Protein AF-A0A813DT24-F1 (afdb_monomer)

pLDDT: mean 95.37, std 4.0, range [68.19, 98.31]

Structure (mmCIF, N/CA/C/O backbone):
data_AF-A0A813DT24-F1
#
_entry.id   AF-A0A813DT24-F1
#
loop_
_atom_site.group_PDB
_atom_site.id
_atom_site.type_symbol
_atom_site.label_atom_id
_atom_site.label_alt_id
_atom_site.label_comp_id
_atom_site.label_asym_id
_atom_site.label_entity_id
_atom_site.label_seq_id
_atom_site.pdbx_PDB_ins_code
_atom_site.Cartn_x
_atom_site.Cartn_y
_atom_site.Cartn_z
_atom_site.occupancy
_atom_site.B_iso_or_equiv
_atom_site.auth_seq_id
_atom_site.auth_comp_id
_atom_site.auth_asym_id
_atom_site.auth_atom_id
_atom_site.pdbx_PDB_model_num
ATOM 1 N N . ALA A 1 1 ? -15.689 -8.559 5.800 1.00 68.19 1 ALA A N 1
ATOM 2 C CA . ALA A 1 1 ? -14.364 -8.886 5.230 1.00 68.19 1 ALA A CA 1
ATOM 3 C C . ALA A 1 1 ? -13.296 -8.341 6.172 1.00 68.19 1 ALA A C 1
ATOM 5 O O . ALA A 1 1 ? -13.531 -7.288 6.746 1.00 68.19 1 ALA A O 1
ATOM 6 N N . ASN A 1 2 ? -12.172 -9.035 6.365 1.00 93.19 2 ASN A N 1
ATOM 7 C CA . ASN A 1 2 ? -11.096 -8.625 7.286 1.00 93.19 2 ASN A CA 1
ATOM 8 C C . ASN A 1 2 ? -10.192 -7.505 6.728 1.00 93.19 2 ASN A C 1
ATOM 10 O O . ASN A 1 2 ? -9.222 -7.136 7.377 1.00 93.19 2 ASN A O 1
ATOM 14 N N . GLY A 1 3 ? -10.475 -6.984 5.530 1.00 96.31 3 GLY A N 1
ATOM 15 C CA . GLY A 1 3 ? -9.643 -5.974 4.874 1.00 96.31 3 GLY A CA 1
ATOM 16 C C . GLY A 1 3 ? -8.376 -6.543 4.227 1.00 96.31 3 GLY A C 1
ATOM 17 O O . GLY A 1 3 ? -7.367 -5.848 4.187 1.00 96.31 3 GLY A O 1
ATOM 18 N N . SER A 1 4 ? -8.392 -7.801 3.770 1.00 97.38 4 SER A N 1
ATOM 19 C CA . SER A 1 4 ? -7.306 -8.379 2.969 1.00 97.38 4 SER A CA 1
ATOM 20 C C . SER A 1 4 ? -7.302 -7.839 1.536 1.00 97.38 4 SER A C 1
ATOM 22 O O . SER A 1 4 ? -8.372 -7.708 0.933 1.00 97.38 4 SER A O 1
ATOM 24 N N . VAL A 1 5 ? -6.122 -7.642 0.949 1.00 97.56 5 VAL A N 1
ATOM 25 C CA . VAL A 1 5 ? -5.960 -7.240 -0.459 1.00 97.56 5 VAL A CA 1
ATOM 26 C C . VAL A 1 5 ? -5.355 -8.379 -1.273 1.00 97.56 5 VAL A C 1
ATOM 28 O O . VAL A 1 5 ? -4.369 -8.992 -0.871 1.00 97.56 5 VAL A O 1
ATOM 31 N N . VAL A 1 6 ? -5.929 -8.629 -2.448 1.00 96.50 6 VAL A N 1
ATOM 32 C CA . VAL A 1 6 ? -5.365 -9.509 -3.478 1.00 96.50 6 VAL A CA 1
ATOM 33 C C . VAL A 1 6 ? -4.999 -8.643 -4.677 1.00 96.50 6 VAL A C 1
ATOM 35 O O . VAL A 1 6 ? -5.768 -7.760 -5.050 1.00 96.50 6 VAL A O 1
ATOM 38 N N . THR A 1 7 ? -3.834 -8.889 -5.270 1.00 96.25 7 THR A N 1
ATOM 39 C CA . THR A 1 7 ? -3.349 -8.186 -6.464 1.00 96.25 7 THR A CA 1
ATOM 40 C C . THR A 1 7 ? -3.252 -9.148 -7.646 1.00 96.25 7 THR A C 1
ATOM 42 O O . THR A 1 7 ? -3.052 -10.352 -7.478 1.00 96.25 7 THR A O 1
ATOM 45 N N . TRP A 1 8 ? -3.463 -8.629 -8.854 1.00 96.44 8 TRP A N 1
ATOM 46 C CA . TRP A 1 8 ? -3.379 -9.375 -10.110 1.00 96.44 8 TRP A CA 1
ATOM 47 C C . TRP A 1 8 ? -2.974 -8.431 -11.248 1.00 96.44 8 TRP A C 1
ATOM 49 O O . TRP A 1 8 ? -3.099 -7.214 -11.126 1.00 96.44 8 TRP A O 1
ATOM 59 N N . GLY A 1 9 ? -2.506 -8.982 -12.372 1.00 95.31 9 GLY A N 1
ATOM 60 C CA . GLY A 1 9 ? -2.115 -8.206 -13.556 1.00 95.31 9 GLY A CA 1
ATOM 61 C C . GLY A 1 9 ? -0.600 -8.064 -13.727 1.00 95.31 9 GLY A C 1
ATOM 62 O O . GLY A 1 9 ? 0.16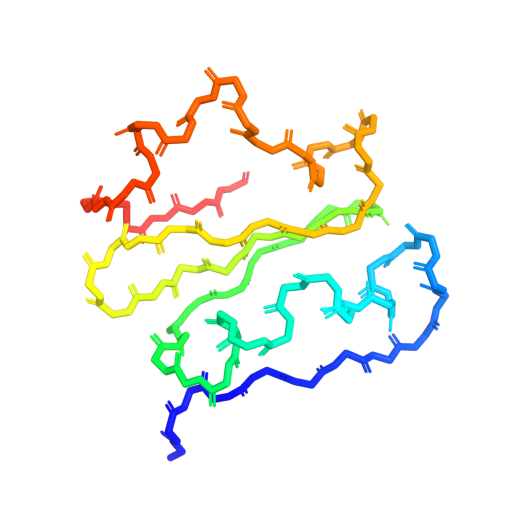1 -8.955 -13.351 1.00 95.31 9 GLY A O 1
ATOM 63 N N . ASN A 1 10 ? -0.157 -6.969 -14.353 1.00 94.75 10 ASN A N 1
ATOM 64 C CA . ASN A 1 10 ? 1.257 -6.741 -14.660 1.00 94.75 10 ASN A CA 1
ATOM 65 C C . ASN A 1 10 ? 2.088 -6.632 -13.369 1.00 94.75 10 ASN A C 1
ATOM 67 O O . ASN A 1 10 ? 1.805 -5.800 -12.512 1.00 94.75 10 ASN A O 1
ATOM 71 N N . ALA A 1 11 ? 3.136 -7.451 -13.249 1.00 92.62 11 ALA A N 1
ATOM 72 C CA 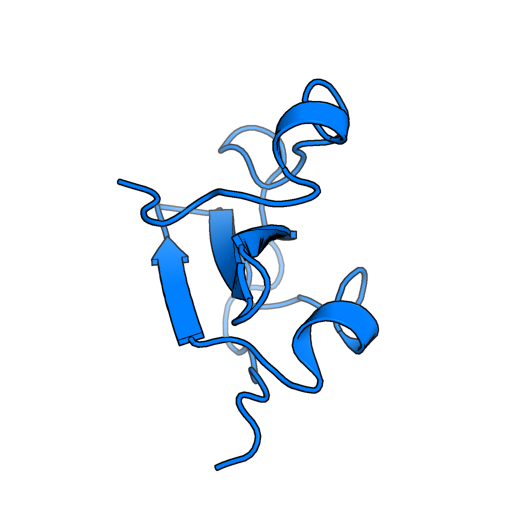. ALA A 1 11 ? 3.957 -7.521 -12.043 1.00 92.62 11 ALA A CA 1
ATOM 73 C C . ALA A 1 11 ? 4.655 -6.194 -11.687 1.00 92.62 11 ALA A C 1
ATOM 75 O O . ALA A 1 11 ? 4.812 -5.896 -10.506 1.00 92.62 11 ALA A O 1
ATOM 76 N N . LEU A 1 12 ? 5.063 -5.405 -12.685 1.00 87.56 12 LEU A N 1
ATOM 77 C CA . LEU A 1 12 ? 5.750 -4.125 -12.485 1.00 87.56 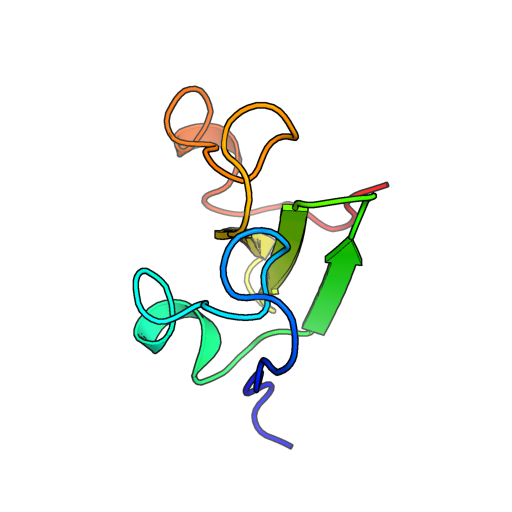12 LEU A CA 1
ATOM 78 C C . LEU A 1 12 ? 4.772 -2.989 -12.152 1.00 87.56 12 LEU A C 1
ATOM 80 O O . LEU A 1 12 ? 5.132 -2.084 -11.405 1.00 87.56 12 LEU A O 1
ATOM 84 N N . SER A 1 13 ? 3.531 -3.083 -12.631 1.00 91.19 13 SER A N 1
ATOM 85 C CA . SER A 1 13 ? 2.449 -2.121 -12.376 1.00 91.19 13 SER A CA 1
ATOM 8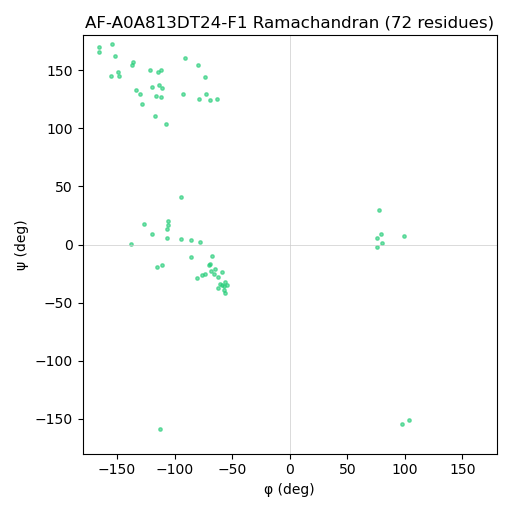6 C C . SER A 1 13 ? 1.568 -2.545 -11.193 1.00 91.19 13 SER A C 1
ATOM 88 O O . SER A 1 13 ? 0.345 -2.489 -11.263 1.00 91.19 13 SER A O 1
ATOM 90 N N . GLY A 1 14 ? 2.173 -3.056 -10.116 1.00 92.25 14 GLY A N 1
ATOM 91 C CA . GLY A 1 14 ? 1.475 -3.380 -8.862 1.00 92.25 14 GLY A CA 1
ATOM 92 C C . GLY A 1 14 ? 0.694 -4.700 -8.823 1.00 92.25 14 GLY A C 1
ATOM 93 O O . GLY A 1 14 ? 0.135 -5.032 -7.777 1.00 92.25 14 GLY A O 1
ATOM 94 N N . GLY A 1 15 ? 0.708 -5.495 -9.898 1.00 95.69 15 GLY A N 1
ATOM 95 C CA . GLY A 1 15 ? 0.170 -6.860 -9.905 1.00 95.69 15 GLY A CA 1
ATOM 9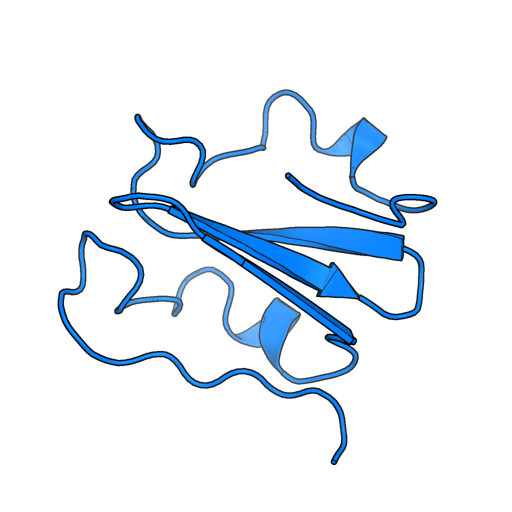6 C C . GLY A 1 15 ? 0.998 -7.851 -9.078 1.00 95.69 15 GLY A C 1
ATOM 97 O O . GLY A 1 15 ? 0.497 -8.911 -8.718 1.00 95.69 15 GLY A O 1
ATOM 98 N N . ASN A 1 16 ? 2.248 -7.508 -8.745 1.00 94.56 16 ASN A N 1
ATOM 99 C CA . ASN A 1 16 ? 3.059 -8.233 -7.772 1.00 94.56 16 ASN A CA 1
ATOM 100 C C . ASN A 1 16 ? 3.200 -7.411 -6.482 1.00 94.56 16 ASN A C 1
ATOM 102 O O . ASN A 1 16 ? 3.995 -6.475 -6.415 1.00 94.56 16 ASN A O 1
ATOM 106 N N . SER A 1 17 ? 2.461 -7.796 -5.441 1.00 94.12 17 SER A N 1
ATOM 107 C CA . SER A 1 17 ? 2.576 -7.221 -4.095 1.00 94.12 17 SER A CA 1
ATOM 108 C C . SER A 1 17 ? 3.279 -8.151 -3.102 1.00 94.12 17 SER A C 1
ATOM 110 O O . SER A 1 17 ? 3.105 -7.987 -1.896 1.00 94.12 17 SER A O 1
ATOM 112 N N . SER A 1 18 ? 4.053 -9.143 -3.566 1.00 94.94 18 SER A N 1
ATOM 113 C CA . SER A 1 18 ? 4.644 -10.173 -2.692 1.00 94.94 18 SER A CA 1
ATOM 114 C C . SER A 1 18 ? 5.513 -9.588 -1.576 1.00 94.94 18 SER A C 1
ATOM 116 O O . SER A 1 18 ? 5.458 -10.066 -0.446 1.00 94.94 18 SER A O 1
ATOM 118 N N . VAL A 1 19 ? 6.229 -8.496 -1.861 1.00 93.56 19 VAL A N 1
ATOM 119 C CA . VAL A 1 19 ? 7.087 -7.776 -0.903 1.00 93.56 19 VAL A CA 1
ATOM 120 C C . VAL A 1 19 ? 6.296 -7.205 0.279 1.00 93.56 19 VAL A C 1
ATOM 122 O O . VAL A 1 19 ? 6.832 -7.090 1.377 1.00 93.56 19 VAL A O 1
ATOM 125 N N . VAL A 1 20 ? 5.015 -6.883 0.084 1.00 96.38 20 VAL A N 1
ATOM 126 C CA . VAL A 1 20 ? 4.150 -6.283 1.113 1.00 96.38 20 VAL A CA 1
ATOM 127 C C . VAL A 1 20 ? 2.934 -7.145 1.459 1.00 96.38 20 VAL A C 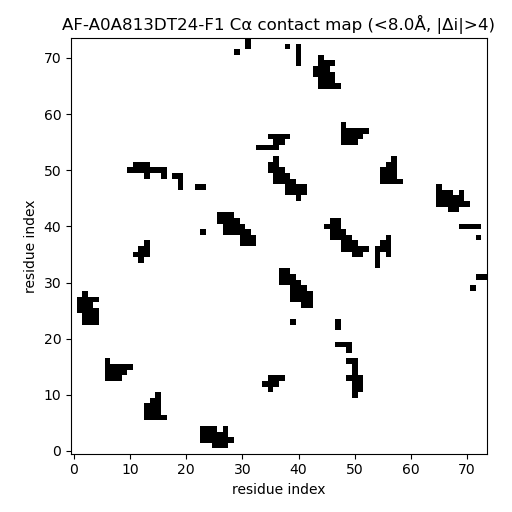1
ATOM 129 O O . VAL A 1 20 ? 2.056 -6.704 2.195 1.00 96.38 20 VAL A O 1
ATOM 132 N N . ALA A 1 21 ? 2.867 -8.386 0.968 1.00 96.62 21 ALA A N 1
ATOM 133 C CA . ALA A 1 21 ? 1.685 -9.240 1.095 1.00 96.62 21 ALA A CA 1
ATOM 134 C C . ALA A 1 21 ? 1.267 -9.461 2.559 1.00 96.62 21 ALA A C 1
ATOM 136 O O . ALA A 1 21 ? 0.082 -9.410 2.879 1.00 96.62 21 ALA A O 1
ATOM 137 N N . ALA A 1 22 ? 2.237 -9.621 3.465 1.00 96.94 22 ALA A N 1
ATOM 138 C CA . ALA A 1 22 ? 1.967 -9.747 4.896 1.00 96.94 22 ALA A CA 1
ATOM 139 C C . ALA A 1 22 ? 1.294 -8.490 5.479 1.00 96.94 22 ALA A C 1
ATOM 141 O O . ALA A 1 22 ? 0.390 -8.596 6.305 1.00 96.94 22 ALA A O 1
ATOM 142 N N . LEU A 1 23 ? 1.684 -7.302 5.011 1.00 96.81 23 LEU A N 1
ATOM 143 C CA . LEU A 1 23 ? 1.137 -6.024 5.476 1.00 96.81 23 LEU A CA 1
ATOM 144 C C . LEU A 1 23 ? -0.290 -5.778 4.961 1.00 96.81 23 LEU A C 1
ATOM 146 O O . LEU A 1 23 ? -1.061 -5.073 5.617 1.00 96.81 23 LEU A O 1
ATOM 150 N N . LEU A 1 24 ? -0.634 -6.394 3.826 1.00 97.69 24 LEU A N 1
ATOM 151 C CA . LEU A 1 24 ? -1.930 -6.324 3.145 1.00 97.69 24 LEU A CA 1
ATOM 152 C C . LEU A 1 24 ? -2.894 -7.471 3.507 1.00 97.69 24 LEU A C 1
ATOM 154 O O . LEU A 1 24 ? -3.976 -7.575 2.929 1.00 97.69 24 LEU A O 1
ATOM 158 N N . SER A 1 25 ? -2.515 -8.344 4.442 1.00 97.38 25 SER A N 1
ATOM 159 C CA . SER A 1 25 ? -3.305 -9.525 4.823 1.00 97.38 25 SER A CA 1
ATOM 160 C C . SER A 1 25 ? -4.618 -9.189 5.543 1.00 97.38 25 SER A C 1
ATOM 162 O O . SER A 1 25 ? -5.560 -9.983 5.510 1.00 97.38 25 SER A O 1
ATOM 164 N N . GLU A 1 26 ? -4.701 -8.006 6.153 1.00 97.75 26 GLU A N 1
ATOM 165 C CA . GLU A 1 26 ? -5.867 -7.534 6.893 1.00 97.75 26 GLU A CA 1
ATOM 166 C C . GLU A 1 26 ?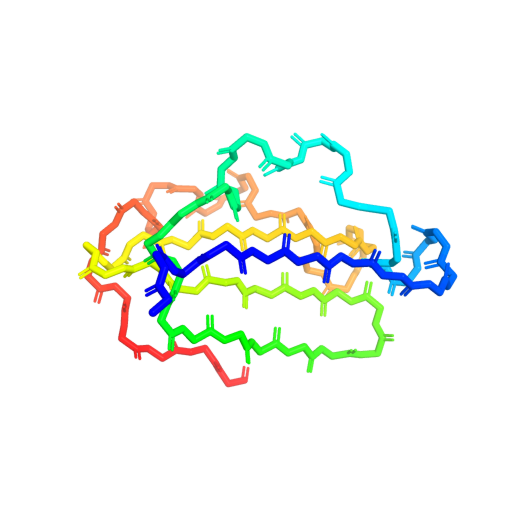 -5.818 -6.027 7.173 1.00 97.75 26 GLU A C 1
ATOM 168 O O . GLU A 1 26 ? -4.766 -5.377 7.111 1.00 97.75 26 GLU A O 1
ATOM 173 N N . GLY A 1 27 ? -6.970 -5.488 7.566 1.00 97.19 27 GLY A N 1
ATOM 174 C CA . GLY A 1 27 ? -7.120 -4.153 8.125 1.00 97.19 27 GLY A CA 1
ATOM 175 C C . GLY A 1 27 ? -7.043 -3.018 7.112 1.00 97.19 27 GLY A C 1
ATOM 176 O O . GLY A 1 27 ? -7.063 -1.869 7.541 1.00 97.19 27 GLY A O 1
ATOM 177 N N . VAL A 1 28 ? -6.955 -3.294 5.806 1.00 98.12 28 VAL A N 1
ATOM 178 C CA . VAL A 1 28 ? -7.018 -2.259 4.764 1.00 98.12 28 VAL A CA 1
ATOM 179 C C . VAL A 1 28 ? -8.447 -1.738 4.644 1.00 98.12 28 VAL A C 1
ATOM 181 O O . VAL A 1 28 ? -9.394 -2.514 4.515 1.00 98.12 28 VAL A O 1
ATOM 184 N N . VAL A 1 29 ? -8.591 -0.414 4.685 1.00 97.44 29 VAL A N 1
ATOM 185 C CA . VAL A 1 29 ? -9.880 0.291 4.593 1.00 97.44 29 VAL A CA 1
ATOM 186 C C . VAL A 1 29 ? -9.992 1.152 3.338 1.00 97.44 29 VAL A C 1
ATOM 188 O O . VAL A 1 29 ? -11.099 1.487 2.925 1.00 97.44 29 VAL A O 1
ATOM 191 N N . HIS A 1 30 ? -8.864 1.490 2.710 1.00 97.62 30 HIS A N 1
ATOM 192 C CA . HIS A 1 30 ? -8.834 2.270 1.478 1.00 97.62 30 HIS A CA 1
ATOM 193 C C . HIS A 1 30 ? -7.642 1.873 0.607 1.00 97.62 30 HIS A C 1
ATOM 195 O O . HIS A 1 30 ? -6.569 1.578 1.131 1.00 97.62 30 HIS A O 1
ATOM 201 N N . ILE A 1 31 ? -7.827 1.897 -0.714 1.00 96.88 31 ILE A N 1
ATOM 202 C CA . ILE A 1 31 ? -6.767 1.697 -1.705 1.00 96.88 31 ILE A CA 1
ATOM 203 C C . ILE A 1 31 ? -6.856 2.835 -2.714 1.00 96.88 31 ILE A C 1
ATOM 205 O O . ILE A 1 31 ? -7.925 3.085 -3.267 1.00 96.88 31 ILE A O 1
ATOM 209 N N . SER A 1 32 ? -5.722 3.478 -2.966 1.00 96.94 32 SER A N 1
ATOM 210 C CA . SER A 1 32 ? -5.538 4.452 -4.037 1.00 96.94 32 SER A CA 1
ATOM 211 C C . SER A 1 32 ? -4.411 3.981 -4.952 1.00 96.94 32 SER A C 1
ATOM 213 O O . SER A 1 32 ? -3.505 3.264 -4.518 1.00 96.94 32 SER A O 1
ATOM 215 N N . GLY A 1 33 ? -4.480 4.339 -6.229 1.00 95.56 33 GLY A N 1
ATOM 216 C CA . GLY A 1 33 ? -3.517 3.911 -7.232 1.00 95.56 33 GLY A CA 1
ATOM 217 C C . GLY A 1 33 ? -3.334 4.954 -8.320 1.00 95.56 33 GLY A C 1
ATOM 218 O O . GLY A 1 33 ? -4.260 5.688 -8.660 1.00 95.56 33 GLY A O 1
ATOM 219 N N . ASN A 1 34 ? -2.125 4.996 -8.865 1.00 93.75 34 ASN A N 1
ATOM 220 C CA . ASN A 1 34 ? -1.794 5.741 -10.069 1.00 93.75 34 ASN A CA 1
ATOM 221 C C . ASN A 1 34 ? -1.452 4.761 -11.204 1.00 93.75 34 ASN A C 1
ATOM 223 O O . ASN A 1 34 ? -1.867 3.606 -11.177 1.00 93.75 34 ASN A O 1
ATOM 227 N N . TYR A 1 35 ? -0.730 5.232 -12.221 1.00 93.44 35 TYR A N 1
ATOM 228 C CA . TYR A 1 35 ? -0.408 4.439 -13.404 1.00 93.44 35 TYR A CA 1
ATOM 229 C C . TYR A 1 35 ? 0.311 3.113 -13.083 1.00 93.44 35 TYR A C 1
ATOM 231 O O . TYR A 1 35 ? -0.039 2.092 -13.666 1.00 93.44 35 TYR A O 1
ATOM 239 N N . ASP A 1 36 ? 1.266 3.112 -12.141 1.00 95.81 36 ASP A N 1
ATOM 240 C CA . ASP A 1 36 ? 2.108 1.938 -11.846 1.00 95.81 36 ASP A CA 1
ATOM 241 C C . ASP A 1 36 ? 2.338 1.671 -10.342 1.00 95.81 36 ASP A C 1
ATOM 243 O O . ASP A 1 36 ? 3.053 0.729 -9.985 1.00 95.81 36 ASP A O 1
ATOM 247 N N . ALA A 1 37 ? 1.771 2.478 -9.443 1.00 96.56 37 ALA A N 1
ATOM 248 C CA . ALA A 1 37 ? 1.952 2.346 -7.998 1.00 96.56 37 ALA A CA 1
ATOM 249 C C . ALA A 1 37 ? 0.641 2.499 -7.224 1.00 96.56 37 ALA A C 1
ATOM 251 O O . ALA A 1 37 ? -0.315 3.123 -7.685 1.00 96.56 37 ALA A O 1
ATOM 252 N N . PHE A 1 38 ? 0.627 1.938 -6.019 1.00 97.50 38 PHE A N 1
ATOM 253 C CA . PHE A 1 38 ? -0.543 1.865 -5.156 1.00 97.50 38 PHE A CA 1
ATOM 254 C C . PHE A 1 38 ? -0.184 2.184 -3.709 1.00 97.50 38 PHE A C 1
ATOM 256 O O . PHE A 1 38 ? 0.946 1.964 -3.265 1.00 97.50 38 PHE A O 1
ATOM 263 N N . ALA A 1 39 ? -1.184 2.653 -2.968 1.00 97.94 39 ALA A N 1
ATOM 264 C CA . ALA A 1 39 ? -1.137 2.883 -1.535 1.00 97.94 39 ALA A CA 1
ATOM 265 C C . ALA A 1 39 ? -2.399 2.317 -0.872 1.00 97.94 39 ALA A C 1
ATOM 267 O O . ALA A 1 39 ? -3.517 2.570 -1.319 1.00 97.94 39 ALA A O 1
ATOM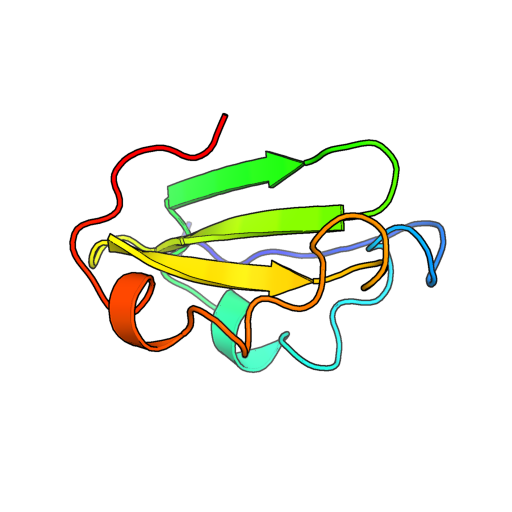 268 N N . ALA A 1 40 ? -2.222 1.577 0.218 1.00 98.19 40 ALA A N 1
ATOM 269 C CA . ALA A 1 40 ? -3.295 1.075 1.064 1.00 98.19 40 ALA A CA 1
ATOM 270 C C . ALA A 1 40 ? -3.254 1.777 2.419 1.00 98.19 40 ALA A C 1
ATOM 272 O O . ALA A 1 40 ? -2.217 1.755 3.081 1.00 98.19 40 ALA A O 1
ATOM 273 N N . ILE A 1 41 ? -4.381 2.346 2.845 1.00 98.31 41 ILE A N 1
ATOM 274 C CA . ILE A 1 41 ? -4.563 2.868 4.204 1.00 98.31 41 ILE A CA 1
ATOM 275 C C . ILE A 1 41 ? -5.184 1.768 5.061 1.00 98.31 41 ILE A C 1
ATOM 277 O O . ILE A 1 41 ? -6.199 1.168 4.685 1.00 98.31 41 ILE A O 1
ATOM 281 N N . LYS A 1 42 ? -4.584 1.517 6.224 1.00 97.94 42 LYS A N 1
ATOM 282 C CA . LYS A 1 42 ? -5.094 0.591 7.236 1.00 97.94 42 LYS A CA 1
ATOM 283 C C . LYS A 1 42 ? -5.990 1.306 8.246 1.00 97.94 42 LYS A C 1
ATOM 285 O O . LYS A 1 42 ? -5.920 2.518 8.410 1.00 97.94 42 LYS A O 1
ATOM 290 N N . ALA A 1 43 ? -6.819 0.554 8.966 1.00 96.94 43 ALA A N 1
ATOM 291 C CA . ALA A 1 43 ? -7.761 1.088 9.955 1.00 96.94 43 ALA A CA 1
ATOM 292 C C . ALA A 1 43 ? -7.098 1.892 11.094 1.00 96.94 43 ALA A C 1
ATOM 294 O O . ALA A 1 43 ? -7.743 2.738 11.701 1.00 96.94 43 ALA A O 1
ATOM 295 N N . ASN A 1 44 ? -5.815 1.646 11.378 1.00 96.00 44 ASN A N 1
ATOM 296 C CA . ASN A 1 44 ? -5.015 2.413 12.339 1.00 96.00 44 ASN A CA 1
ATOM 297 C C . ASN A 1 44 ? -4.369 3.679 11.731 1.00 96.00 44 ASN A C 1
ATOM 299 O O . ASN A 1 44 ? -3.585 4.349 12.396 1.00 96.00 44 ASN A O 1
ATOM 303 N N . GLY A 1 45 ? -4.656 3.992 10.466 1.00 97.38 45 GLY A N 1
ATOM 304 C CA . GLY A 1 45 ? -4.095 5.130 9.743 1.00 97.38 45 GLY A CA 1
ATOM 305 C C . GLY A 1 45 ? -2.678 4.916 9.211 1.00 97.38 45 GLY A C 1
ATOM 306 O O . GLY A 1 45 ? -2.071 5.882 8.754 1.00 97.38 45 GLY A O 1
ATOM 307 N N . SER A 1 46 ? -2.126 3.697 9.268 1.00 98.12 46 SER A N 1
ATOM 308 C CA . SER A 1 46 ? -0.842 3.402 8.624 1.00 98.12 46 SER A CA 1
ATOM 309 C C . SER A 1 46 ? -1.004 3.178 7.119 1.00 98.12 46 SER A C 1
ATOM 311 O O . SER A 1 46 ? -2.074 2.774 6.653 1.00 98.12 46 SER A O 1
ATOM 313 N N . VAL A 1 47 ? 0.061 3.419 6.349 1.00 98.31 47 VAL A N 1
ATOM 314 C CA . VAL A 1 47 ? 0.054 3.280 4.884 1.00 98.31 47 VAL A CA 1
ATOM 315 C C . VAL A 1 47 ? 1.073 2.252 4.413 1.00 98.31 47 VAL A C 1
ATOM 317 O O . VAL A 1 47 ? 2.226 2.249 4.839 1.00 98.31 47 VAL A O 1
ATOM 320 N N . VAL A 1 48 ? 0.650 1.403 3.480 1.00 98.00 48 VAL A N 1
ATOM 321 C CA . VAL A 1 48 ? 1.497 0.434 2.775 1.00 98.00 48 VAL A CA 1
ATOM 322 C C . VAL A 1 48 ? 1.519 0.800 1.297 1.00 98.00 48 VAL A C 1
ATOM 324 O O . VAL A 1 48 ? 0.457 0.936 0.697 1.00 98.00 48 VAL A O 1
ATOM 327 N N . THR A 1 49 ? 2.699 0.934 0.696 1.00 97.50 49 THR A N 1
ATOM 328 C CA . THR A 1 49 ? 2.852 1.213 -0.741 1.00 97.50 49 THR A CA 1
ATOM 329 C C . THR A 1 49 ? 3.450 0.021 -1.480 1.00 97.50 49 THR A C 1
ATOM 331 O O . THR A 1 49 ? 4.188 -0.778 -0.899 1.00 97.50 49 THR A O 1
ATOM 334 N N . TRP A 1 50 ? 3.094 -0.138 -2.755 1.00 97.81 50 TRP A N 1
ATOM 335 C CA . TRP A 1 50 ? 3.696 -1.132 -3.649 1.00 97.81 50 TRP A CA 1
ATOM 336 C C . TRP A 1 50 ? 3.591 -0.710 -5.117 1.00 97.81 50 TRP A C 1
ATOM 338 O O . TRP A 1 50 ? 2.926 0.269 -5.456 1.00 97.81 50 TRP A O 1
ATOM 348 N N . GLY A 1 51 ? 4.251 -1.467 -5.995 1.00 96.38 51 GLY A N 1
ATOM 349 C CA . GLY A 1 51 ? 4.352 -1.172 -7.423 1.00 96.38 51 GLY A CA 1
ATOM 350 C C . GLY A 1 51 ? 5.656 -0.457 -7.769 1.00 96.38 51 GLY A C 1
ATOM 351 O O . GLY A 1 51 ? 6.668 -0.608 -7.080 1.00 96.38 51 GLY A O 1
ATOM 352 N N . ASN A 1 52 ? 5.654 0.300 -8.861 1.00 96.00 52 ASN A N 1
ATOM 353 C CA . ASN A 1 52 ? 6.862 0.910 -9.395 1.00 96.00 52 ASN A CA 1
ATOM 354 C C . ASN A 1 52 ? 7.396 2.029 -8.483 1.00 96.00 52 ASN A C 1
ATOM 356 O O . ASN A 1 52 ? 6.714 3.017 -8.201 1.00 96.00 52 ASN A O 1
ATOM 360 N N . ALA A 1 53 ? 8.659 1.906 -8.067 1.00 94.69 53 ALA A N 1
ATOM 361 C CA . ALA A 1 53 ? 9.330 2.875 -7.208 1.00 94.69 53 ALA A CA 1
ATOM 362 C C . ALA A 1 53 ? 9.394 4.289 -7.814 1.00 94.69 53 ALA A C 1
ATOM 364 O O . ALA A 1 53 ? 9.257 5.260 -7.072 1.00 94.69 53 ALA A O 1
ATOM 365 N N . THR A 1 54 ? 9.539 4.430 -9.139 1.00 95.38 54 THR A N 1
ATOM 366 C CA . THR A 1 54 ? 9.591 5.751 -9.799 1.00 95.38 54 THR A CA 1
ATOM 367 C C . THR A 1 54 ? 8.244 6.471 -9.792 1.00 95.38 54 THR A C 1
ATOM 369 O O . THR A 1 54 ? 8.206 7.680 -9.988 1.00 95.38 54 THR A O 1
ATOM 372 N N . PHE A 1 55 ? 7.151 5.744 -9.545 1.00 95.06 55 PHE A N 1
ATOM 373 C CA . PHE A 1 55 ? 5.788 6.271 -9.446 1.00 95.06 55 PHE A CA 1
ATOM 374 C C . PHE A 1 55 ? 5.267 6.304 -7.999 1.00 95.06 55 PHE A C 1
ATOM 376 O O . PHE A 1 55 ? 4.075 6.502 -7.781 1.00 95.06 55 PHE A O 1
ATOM 383 N N . GLY A 1 56 ? 6.140 6.129 -6.998 1.00 94.12 56 GLY A N 1
ATOM 384 C CA . GLY A 1 56 ? 5.771 6.211 -5.578 1.00 94.12 56 GLY A CA 1
ATOM 385 C C . GLY A 1 56 ? 5.531 4.868 -4.882 1.00 94.12 56 GLY A C 1
ATOM 386 O O . GLY A 1 56 ? 5.150 4.851 -3.715 1.00 94.12 56 GLY A O 1
ATOM 387 N N . GLY A 1 57 ? 5.814 3.740 -5.543 1.00 95.62 57 GLY A N 1
ATOM 388 C CA . GLY A 1 57 ? 5.738 2.404 -4.934 1.00 95.62 57 GLY A CA 1
ATOM 389 C C . GLY A 1 57 ? 6.781 2.147 -3.837 1.00 95.62 57 GLY A C 1
ATOM 390 O O . GLY A 1 57 ? 6.688 1.149 -3.132 1.00 95.62 57 GLY A O 1
ATOM 391 N N . ASN A 1 58 ? 7.765 3.042 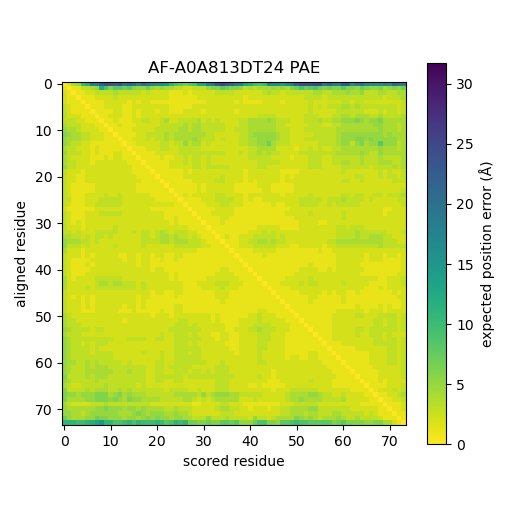-3.676 1.00 95.50 58 ASN A N 1
ATOM 392 C CA . ASN A 1 58 ? 8.704 3.043 -2.558 1.00 95.50 58 ASN A CA 1
ATOM 393 C C . ASN A 1 58 ? 8.537 4.329 -1.734 1.00 95.50 58 ASN A C 1
ATOM 395 O O . ASN A 1 58 ? 8.918 5.410 -2.181 1.00 95.50 58 ASN A O 1
ATOM 399 N N . SER A 1 59 ? 8.015 4.199 -0.514 1.00 95.19 59 SER A N 1
ATOM 400 C CA . SER A 1 59 ? 7.822 5.307 0.430 1.00 95.19 59 SER A CA 1
ATOM 401 C C . SER A 1 59 ? 8.826 5.316 1.591 1.00 95.19 59 SER A C 1
ATOM 403 O O . SER A 1 59 ? 8.607 6.004 2.589 1.00 95.19 59 SER A O 1
ATOM 405 N N . SER A 1 60 ? 9.950 4.596 1.483 1.00 96.12 60 SER A N 1
ATOM 406 C CA . SER A 1 60 ? 10.925 4.453 2.577 1.00 96.12 60 SER A CA 1
ATOM 407 C C . SER A 1 60 ? 11.458 5.792 3.098 1.00 96.12 60 SER A C 1
ATOM 409 O O . SER A 1 60 ? 11.723 5.924 4.289 1.00 96.12 60 SER A O 1
ATOM 411 N N . ALA A 1 61 ? 11.573 6.800 2.227 1.00 97.12 61 ALA A N 1
ATOM 412 C CA . ALA A 1 61 ? 12.032 8.143 2.584 1.00 97.12 61 ALA A CA 1
ATOM 413 C C . ALA A 1 61 ? 11.088 8.888 3.549 1.00 97.12 61 ALA A C 1
ATOM 415 O O . ALA A 1 61 ? 11.517 9.819 4.223 1.00 97.12 61 ALA A O 1
ATOM 416 N N . VAL A 1 62 ? 9.817 8.483 3.624 1.00 96.06 62 VAL A N 1
ATOM 417 C CA . VAL A 1 62 ? 8.777 9.122 4.448 1.00 96.06 62 VAL A CA 1
ATOM 418 C C . VAL A 1 62 ? 8.075 8.129 5.377 1.00 96.06 62 VAL A C 1
ATOM 420 O O . VAL A 1 62 ? 7.009 8.430 5.902 1.00 96.06 62 VAL A O 1
ATOM 423 N N . ALA A 1 63 ? 8.662 6.952 5.619 1.00 95.69 63 ALA A N 1
ATOM 424 C CA . ALA A 1 63 ? 8.030 5.869 6.379 1.00 95.69 63 ALA A CA 1
ATOM 425 C C . ALA A 1 63 ? 7.536 6.299 7.775 1.00 95.69 63 ALA A C 1
ATOM 427 O O . ALA A 1 63 ? 6.479 5.856 8.215 1.00 95.69 63 ALA A O 1
ATOM 428 N N . ALA A 1 64 ? 8.254 7.212 8.439 1.00 96.81 64 ALA A N 1
ATOM 429 C CA . ALA A 1 64 ? 7.868 7.747 9.746 1.00 96.81 64 ALA A CA 1
ATOM 430 C C . ALA A 1 64 ? 6.570 8.578 9.718 1.00 96.81 64 ALA A C 1
ATOM 432 O O . ALA A 1 64 ? 5.887 8.671 10.728 1.00 96.81 64 ALA A O 1
ATOM 433 N N . LEU A 1 65 ? 6.214 9.172 8.575 1.00 96.62 65 LEU A N 1
ATOM 434 C CA . LEU A 1 65 ? 4.967 9.929 8.401 1.00 96.62 65 LEU A CA 1
ATOM 435 C C . LEU A 1 65 ? 3.785 9.028 8.021 1.00 96.62 65 LEU A C 1
ATOM 437 O O . LEU A 1 65 ? 2.646 9.478 8.001 1.00 96.62 65 LEU A O 1
ATOM 441 N N . LEU A 1 66 ? 4.062 7.768 7.683 1.00 97.06 66 LEU A N 1
ATOM 442 C CA . LEU A 1 66 ? 3.087 6.796 7.196 1.00 97.06 66 LEU A CA 1
ATOM 443 C C . LEU A 1 66 ? 2.750 5.727 8.243 1.00 97.06 66 LEU A C 1
ATOM 445 O O . LEU A 1 66 ? 2.049 4.764 7.931 1.00 97.06 66 LEU A O 1
ATOM 449 N N . SER A 1 67 ? 3.258 5.856 9.471 1.00 96.31 67 SER A N 1
ATOM 450 C CA . SER A 1 67 ? 3.024 4.872 10.528 1.00 96.31 67 SER A CA 1
ATOM 451 C C . SER A 1 67 ? 1.632 4.967 11.149 1.00 96.31 67 SER A C 1
ATOM 453 O O . SER A 1 67 ? 1.141 3.952 11.635 1.00 96.31 67 SER A O 1
ATOM 455 N N . GLU A 1 68 ? 0.993 6.140 11.126 1.00 95.25 68 GLU A N 1
ATOM 456 C CA . GLU A 1 68 ? -0.347 6.374 11.677 1.00 95.25 68 GLU A CA 1
ATOM 457 C C . GLU A 1 68 ? -0.945 7.706 11.194 1.00 95.25 68 GLU A C 1
ATOM 459 O O . GLU A 1 68 ? -0.259 8.536 10.601 1.00 95.25 68 GLU A O 1
ATOM 464 N N . GLY A 1 69 ? -2.234 7.923 11.474 1.00 95.38 69 GLY A N 1
ATOM 465 C CA . GLY A 1 69 ? -2.896 9.220 11.289 1.00 95.38 69 GLY A CA 1
ATOM 466 C C . GLY A 1 69 ? -3.244 9.602 9.846 1.00 95.38 69 GLY A C 1
ATOM 467 O O . GLY A 1 69 ? -3.875 10.638 9.634 1.00 95.38 69 GLY A O 1
ATOM 468 N N . VAL A 1 70 ? -2.900 8.780 8.850 1.00 97.19 70 VAL A N 1
ATOM 469 C CA . VAL A 1 70 ? -3.288 9.022 7.456 1.00 97.19 70 VAL A CA 1
ATOM 470 C C . VAL A 1 70 ? -4.741 8.610 7.243 1.00 97.19 70 VAL A C 1
ATOM 472 O O . VAL A 1 70 ? -5.125 7.473 7.504 1.00 97.19 70 VAL A O 1
ATOM 475 N N . VAL A 1 71 ? -5.549 9.538 6.731 1.00 95.69 71 VAL A N 1
ATOM 476 C CA . VAL A 1 71 ? -6.983 9.317 6.464 1.00 95.69 71 VAL A CA 1
ATOM 477 C C . VAL A 1 71 ? -7.323 9.273 4.975 1.00 95.69 71 VAL A C 1
ATOM 479 O O . VAL A 1 71 ? -8.379 8.769 4.604 1.00 95.69 71 VAL A O 1
ATOM 482 N N . GLN A 1 72 ? -6.439 9.785 4.114 1.00 93.75 72 GLN A N 1
ATOM 483 C CA . GLN A 1 72 ? -6.652 9.844 2.671 1.00 93.75 72 GLN A CA 1
ATOM 484 C C . GLN A 1 72 ? -5.316 9.892 1.919 1.00 93.75 72 GLN A C 1
ATOM 486 O O . GLN A 1 72 ? -4.364 10.519 2.380 1.00 93.75 72 GLN A O 1
ATOM 491 N N . VAL A 1 73 ? -5.274 9.251 0.747 1.00 89.38 73 VAL A N 1
ATOM 492 C CA . VAL A 1 73 ? -4.208 9.379 -0.257 1.00 89.38 73 VAL A CA 1
ATOM 493 C C . VAL A 1 73 ? -4.886 9.702 -1.591 1.00 89.38 73 VAL A C 1
ATOM 495 O O . VAL A 1 73 ? -5.761 8.947 -2.018 1.00 89.38 73 VAL A O 1
ATOM 498 N N . CYS A 1 74 ? -4.538 10.835 -2.202 1.00 83.56 74 CYS A N 1
ATOM 499 C CA . CYS A 1 74 ? -5.107 11.326 -3.462 1.00 83.56 74 CYS A CA 1
ATOM 500 C C . CYS A 1 74 ? -4.116 11.271 -4.626 1.00 83.56 74 CYS A C 1
ATOM 502 O O . CYS A 1 74 ? -2.891 11.245 -4.370 1.00 83.56 74 CYS A O 1
#

Radius of gyration: 11.28 Å; Cα contacts (8 Å, |Δi|>4): 150; chains: 1; bounding box: 26×22×27 Å

Nearest PDB structures (foldseek):
  5xgs-assembly1_A  TM=6.731E-01  e=2.060E-01  Homo sapiens
  4jhn-assembly4_D  TM=9.165E-01  e=9.982E-01  Homo sapiens
  8bja-assembly1_A  TM=5.478E-01  e=2.509E-01  Homo sapiens
  6zqb-assembly1_UE  TM=7.166E-01  e=2.677E+00  Saccharomyces cerevisiae S288C
  7d5t-assembly1_A5  TM=7.269E-01  e=5.166E+00  Saccharomyces cerevisiae S288C

Foldseek 3Di:
DQQADQAQDDCQQGSPPVVCNVVRGGQFDDKDHDRFKIWTAGPQQAIQIAHHVVRPSDPVVPNVVRGGDHDDDD

Mean predicted aligned error: 2.49 Å

Solvent-accessible surface area (backbone atoms only — not comparable to full-atom values): 4190 Å² total; per-residue (Å²): 131,69,26,56,68,86,66,65,73,56,53,64,52,33,17,46,44,76,95,47,42,80,74,33,59,41,42,42,74,46,76,40,71,64,94,29,14,33,39,33,32,29,78,73,12,23,56,50,54,32,29,27,55,95,64,54,13,57,51,75,94,50,45,85,70,29,63,41,80,47,87,81,76,133

Sequence (74 aa):
ANGSVVTWGNALSGGNSSVVAALLSEGVVHISGNYDAFAAIKANGSVVTWGNATFGGNSSAVAALLSEGVVQVC

Organism: Polarella glacialis (NCBI:txid89957)

InterPro domains:
  IPR009091 Regulator of chromosome condensation 1/beta-lactamase-inhibitor protein II [G3DSA:2.130.10.30] (1-74)
  IPR009091 Regulator of chromosome condensation 1/beta-lactamase-inhibitor protein II [SSF50985] (2-73)

Secondary structure (DSSP, 8-state):
--------S-IIIII--GGGTTTTSS-EEEEEE-SSEEEEEETTS-EEEEE-GGGTT--GGGGGGSSS------